Protein AF-W7YGJ5-F1 (afdb_monomer)

Secondary structure (DSSP, 8-state):
-HHHHHHTTT---HHHHHHHHHHHH-----HHHHHHHHHHTT---GGG--

Foldseek 3Di:
DVVVCVVVPLQDALVVVQVCCCPVVVDHDDSVVSNVVCVVVVGHHPNPDD

Radius of gyration: 9.96 Å; Cα contacts (8 Å, |Δi|>4): 48; chains: 1; bounding box: 23×17×29 Å

Solvent-accessible surface area (backbone atoms only — not comparable to full-atom values): 2925 Å² total; per-residue (Å²): 109,69,68,62,39,56,75,52,73,26,49,59,42,39,66,56,50,30,53,47,33,34,73,78,66,67,42,88,58,57,41,68,59,45,40,51,52,28,58,77,70,72,53,68,32,60,69,72,66,127

InterPro domains:
  IPR025948 HTH-like domain [PF13276] (2-50)

Organism: NCBI:txid1236976

Mean predicted aligned error: 3.92 Å

Nearest PDB structures (foldseek):
  7sxl-assembly1_A  TM=8.921E-01  e=8.170E+00  Plasmodium falciparum 3D7
  4gx0-assembly2_D  TM=5.915E-01  e=6.183E+00  Geobacter sulfurreducens PCA
  4gx1-assembly1_A  TM=5.925E-01  e=6.183E+00  Geobacter sulfurreducens PCA
  4gx2-assembly1_B  TM=6.202E-01  e=8.170E+00  Geobacter sulfurreducens PCA

Sequence (50 aa):
MLQIYQRYEGKYGYGQLQLFLWQDQGIWMNHKKVLRLMQVLGIQARIRRK

pLDDT: mean 87.16, std 7.32, range [61.19, 95.12]

Structu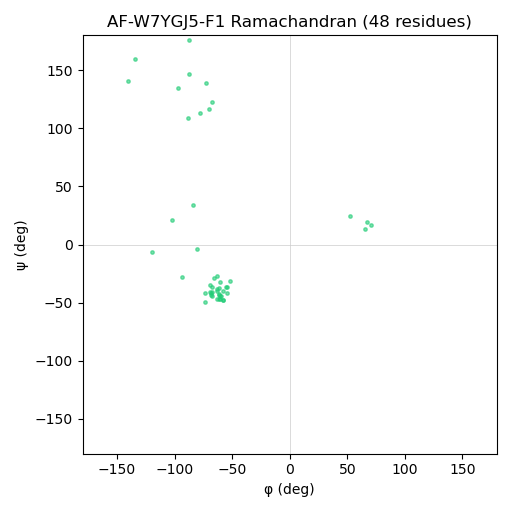re (mmCIF, N/CA/C/O backbone):
data_AF-W7YGJ5-F1
#
_entry.id   AF-W7YGJ5-F1
#
loop_
_atom_site.group_PDB
_atom_site.id
_atom_site.type_symbol
_atom_site.label_atom_id
_atom_site.label_alt_id
_atom_site.label_comp_id
_atom_site.label_asym_id
_atom_site.label_entity_id
_atom_site.label_seq_id
_atom_site.pdbx_PDB_ins_code
_atom_site.Cartn_x
_atom_site.Cartn_y
_atom_site.Cartn_z
_atom_site.occupancy
_atom_site.B_iso_or_equiv
_atom_site.auth_seq_id
_atom_site.auth_comp_id
_atom_site.auth_asym_id
_atom_site.auth_atom_id
_atom_site.pdbx_PD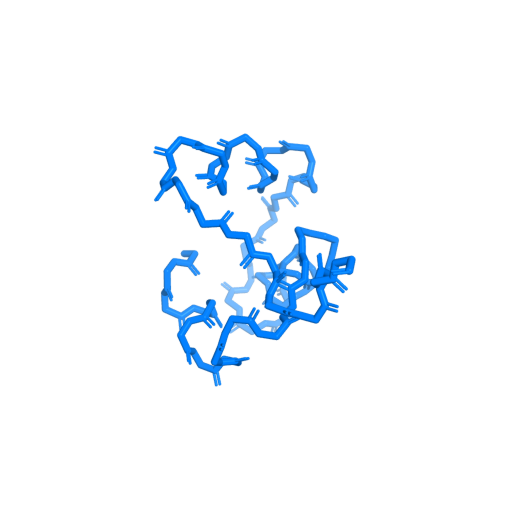B_model_num
ATOM 1 N N . MET A 1 1 ? -3.007 -8.632 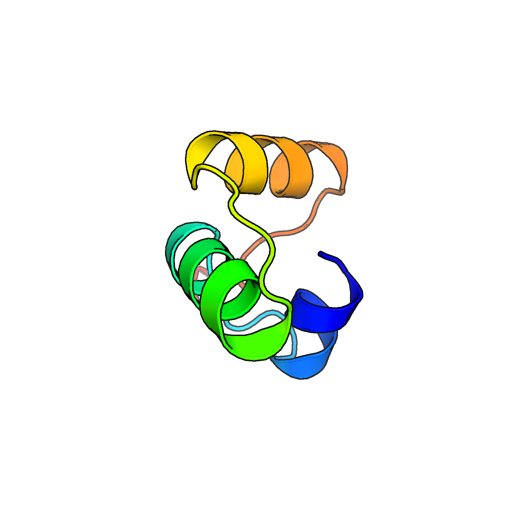-8.420 1.00 69.62 1 MET A N 1
ATOM 2 C CA . MET A 1 1 ? -3.146 -7.848 -7.167 1.00 69.62 1 MET A CA 1
ATOM 3 C C . MET A 1 1 ? -3.173 -8.735 -5.922 1.00 69.62 1 MET A C 1
ATOM 5 O O . MET A 1 1 ? -2.365 -8.495 -5.037 1.00 69.62 1 MET A O 1
ATOM 9 N N . LEU A 1 2 ? -4.022 -9.772 -5.863 1.00 76.31 2 LEU A N 1
ATOM 10 C CA . LEU A 1 2 ? -4.048 -10.728 -4.741 1.00 76.31 2 LEU A CA 1
ATOM 11 C C . LEU A 1 2 ? -2.685 -11.372 -4.448 1.00 76.31 2 LEU A C 1
ATOM 13 O O . LEU A 1 2 ? -2.299 -11.434 -3.291 1.00 76.31 2 LEU A O 1
ATOM 17 N N . GLN A 1 3 ? -1.926 -11.757 -5.478 1.00 81.38 3 GLN A N 1
ATOM 18 C CA . GLN A 1 3 ? -0.583 -12.332 -5.307 1.00 81.38 3 GLN A CA 1
ATOM 19 C C . GLN A 1 3 ? 0.400 -11.371 -4.615 1.00 81.38 3 GLN A C 1
ATOM 21 O O . GLN A 1 3 ? 1.092 -11.773 -3.688 1.00 81.38 3 GLN A O 1
ATOM 26 N N . ILE A 1 4 ? 0.421 -10.088 -5.000 1.00 81.31 4 ILE A N 1
ATOM 27 C CA . ILE A 1 4 ? 1.268 -9.071 -4.347 1.00 81.31 4 ILE A CA 1
ATOM 28 C C . ILE A 1 4 ? 0.769 -8.805 -2.924 1.00 81.31 4 ILE A C 1
ATOM 30 O O . ILE A 1 4 ? 1.560 -8.718 -1.992 1.00 81.31 4 ILE A O 1
ATOM 34 N N . TYR A 1 5 ? -0.549 -8.722 -2.729 1.00 82.06 5 TYR A N 1
ATOM 35 C CA . TYR A 1 5 ? -1.130 -8.551 -1.399 1.00 82.06 5 TYR A CA 1
ATOM 36 C C . TYR A 1 5 ? -0.757 -9.710 -0.458 1.00 82.06 5 TYR A C 1
ATOM 38 O O . TYR A 1 5 ? -0.348 -9.464 0.673 1.00 82.06 5 TYR A O 1
ATOM 46 N N . GLN A 1 6 ? -0.833 -10.956 -0.932 1.00 84.00 6 GLN A N 1
ATOM 47 C CA . GLN A 1 6 ? -0.440 -12.153 -0.183 1.00 84.00 6 GLN A CA 1
ATOM 48 C C . GLN A 1 6 ? 1.069 -12.215 0.070 1.00 84.00 6 GLN A C 1
ATOM 50 O O . GLN A 1 6 ? 1.464 -12.534 1.187 1.00 84.00 6 GLN A O 1
ATOM 55 N N . ARG A 1 7 ? 1.902 -11.846 -0.916 1.00 86.19 7 ARG A N 1
ATOM 56 C CA . ARG A 1 7 ? 3.368 -11.784 -0.769 1.00 86.19 7 ARG A CA 1
ATOM 57 C C . ARG A 1 7 ? 3.790 -10.911 0.412 1.00 86.19 7 ARG A C 1
ATOM 59 O O . ARG A 1 7 ? 4.739 -11.242 1.107 1.00 86.19 7 ARG A O 1
ATOM 66 N N . TYR A 1 8 ? 3.064 -9.824 0.654 1.00 84.56 8 TYR A N 1
ATOM 67 C CA . TYR A 1 8 ? 3.323 -8.911 1.765 1.00 84.56 8 TYR A CA 1
ATOM 68 C C . TYR A 1 8 ? 2.364 -9.108 2.945 1.00 84.56 8 TYR A C 1
ATOM 70 O O . TYR A 1 8 ? 2.172 -8.190 3.743 1.00 84.56 8 TYR A O 1
ATOM 78 N N . GLU A 1 9 ? 1.734 -10.284 3.051 1.00 84.81 9 GLU A N 1
ATOM 79 C CA . GLU A 1 9 ? 0.823 -10.687 4.136 1.00 84.81 9 GLU A CA 1
ATOM 80 C C . GLU A 1 9 ? -0.316 -9.692 4.416 1.00 84.81 9 GLU A C 1
ATOM 82 O O . GLU A 1 9 ? -0.852 -9.614 5.524 1.00 84.81 9 GLU A O 1
ATOM 87 N N . GLY A 1 10 ? -0.674 -8.888 3.420 1.00 83.88 10 GLY A N 1
ATOM 88 C CA . GLY A 1 10 ? -1.654 -7.826 3.537 1.00 83.88 10 GLY A CA 1
ATOM 89 C C . GLY A 1 10 ? -1.228 -6.618 4.364 1.00 83.88 10 GLY A C 1
ATOM 90 O O . GLY A 1 10 ? -2.081 -5.826 4.757 1.00 83.88 10 GLY A O 1
ATOM 91 N N . LYS A 1 11 ? 0.070 -6.446 4.634 1.00 87.50 11 LYS A N 1
ATOM 92 C CA . 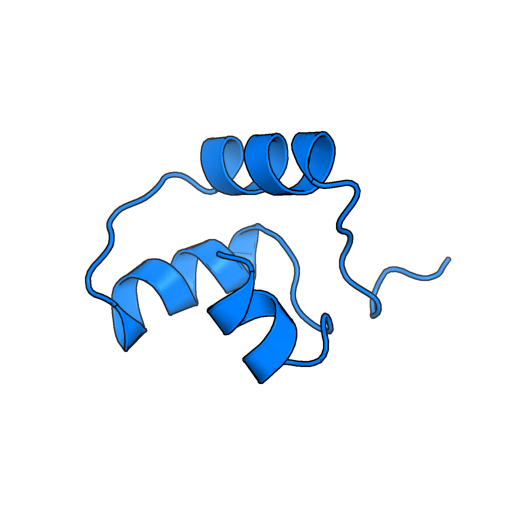LYS A 1 11 ? 0.621 -5.300 5.374 1.00 87.50 11 LYS A CA 1
ATOM 93 C C . LYS A 1 11 ? 0.391 -3.984 4.627 1.00 87.50 11 LYS A C 1
ATOM 95 O O . LYS A 1 11 ? 0.061 -2.972 5.240 1.00 87.50 11 LYS A O 1
ATOM 100 N N . TYR A 1 12 ? 0.508 -4.014 3.304 1.00 88.31 12 TYR A N 1
ATOM 101 C CA . TYR A 1 12 ? 0.531 -2.813 2.481 1.00 88.31 12 TYR A CA 1
ATOM 102 C C . TYR A 1 12 ? -0.838 -2.288 2.046 1.00 88.31 12 TYR A C 1
ATOM 104 O O . TYR A 1 12 ? -1.779 -3.036 1.781 1.00 88.31 12 TYR A O 1
ATOM 112 N N . GLY A 1 13 ? -0.915 -0.960 1.941 1.00 89.38 13 GLY A N 1
ATOM 113 C CA . GLY A 1 13 ? -2.059 -0.235 1.393 1.00 89.38 13 GLY A CA 1
ATOM 114 C C . GLY A 1 13 ? -2.005 -0.056 -0.121 1.00 89.38 13 GLY A C 1
ATOM 115 O O . GLY A 1 13 ? -1.027 -0.390 -0.784 1.00 89.38 13 GLY A O 1
ATOM 116 N N . TYR A 1 14 ? -3.069 0.528 -0.672 1.00 91.44 14 TYR A N 1
ATOM 117 C CA . TYR A 1 14 ? -3.245 0.697 -2.118 1.00 91.44 14 TYR A CA 1
ATOM 118 C C . TYR A 1 14 ? -2.149 1.553 -2.782 1.00 91.44 14 TYR A C 1
ATOM 120 O O . TYR A 1 14 ? -1.791 1.299 -3.928 1.00 91.44 14 TYR A O 1
ATOM 128 N N . GLY A 1 15 ? -1.586 2.540 -2.076 1.00 90.31 15 GLY A N 1
ATOM 129 C CA . GLY A 1 15 ? -0.472 3.347 -2.590 1.00 90.31 15 GLY A CA 1
ATOM 130 C C . GLY A 1 15 ? 0.824 2.542 -2.722 1.00 90.31 15 GLY A C 1
ATOM 131 O O . GLY A 1 15 ? 1.490 2.598 -3.750 1.00 90.31 15 GLY A O 1
ATOM 132 N N . GLN A 1 16 ? 1.137 1.720 -1.719 1.00 91.88 16 GLN A N 1
ATOM 133 C CA . GLN A 1 16 ? 2.292 0.818 -1.748 1.00 91.88 16 GLN A CA 1
ATOM 134 C C . GLN A 1 16 ? 2.105 -0.279 -2.802 1.00 91.88 16 GLN A C 1
ATOM 136 O O . GLN A 1 16 ? 2.996 -0.519 -3.608 1.00 91.88 16 GLN A O 1
ATOM 141 N N . LEU A 1 17 ? 0.917 -0.888 -2.872 1.00 90.75 17 LEU A N 1
ATOM 142 C CA . LEU A 1 17 ? 0.570 -1.869 -3.906 1.00 90.75 17 LEU A CA 1
ATOM 143 C C . LEU A 1 17 ? 0.755 -1.320 -5.325 1.00 90.75 17 LEU A C 1
ATOM 145 O O . LEU A 1 17 ? 1.180 -2.067 -6.199 1.00 90.75 17 LEU A O 1
ATOM 149 N N . GLN A 1 18 ? 0.469 -0.034 -5.558 1.00 93.31 18 GLN A N 1
ATOM 150 C CA . GLN A 1 18 ? 0.717 0.615 -6.847 1.00 93.31 18 GLN A CA 1
ATOM 151 C C . GLN A 1 18 ? 2.207 0.599 -7.226 1.00 93.31 18 GLN A C 1
ATOM 153 O O . GLN A 1 18 ? 2.551 0.270 -8.359 1.00 93.31 18 GLN A O 1
ATOM 158 N N . LEU A 1 19 ? 3.078 0.952 -6.278 1.00 93.56 19 LEU A N 1
ATOM 159 C CA . LEU A 1 19 ? 4.531 0.956 -6.459 1.00 93.56 19 LEU A CA 1
ATOM 160 C C . LEU A 1 19 ? 5.057 -0.446 -6.776 1.00 93.56 19 LEU A C 1
ATOM 162 O O . LEU A 1 19 ? 5.785 -0.615 -7.749 1.00 93.56 19 LEU A O 1
ATOM 166 N N . PHE A 1 20 ? 4.628 -1.456 -6.018 1.00 90.38 20 PHE A N 1
ATOM 167 C CA . PHE A 1 20 ? 5.058 -2.838 -6.240 1.00 90.38 20 PHE A CA 1
ATOM 168 C C . PHE A 1 20 ? 4.499 -3.439 -7.532 1.00 90.38 20 PHE A C 1
ATOM 170 O O . PHE A 1 20 ? 5.202 -4.186 -8.201 1.00 90.38 20 PHE A O 1
ATOM 177 N N . LEU A 1 21 ? 3.271 -3.088 -7.930 1.00 90.12 21 LEU A N 1
ATOM 178 C CA . LEU A 1 21 ? 2.729 -3.475 -9.239 1.00 90.12 21 LEU A CA 1
ATOM 179 C C . LEU A 1 21 ? 3.618 -2.977 -10.380 1.00 90.12 21 LEU A C 1
ATOM 181 O O . LEU A 1 21 ? 3.846 -3.710 -11.337 1.00 90.12 21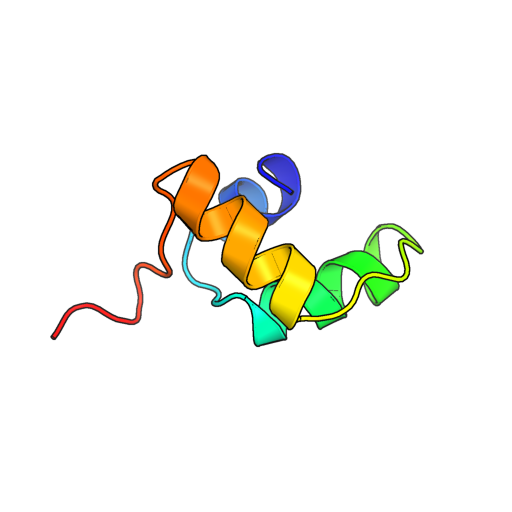 LEU A O 1
ATOM 185 N N . TRP A 1 22 ? 4.140 -1.758 -10.258 1.00 90.88 22 TRP A N 1
ATOM 186 C CA . TRP A 1 22 ? 5.042 -1.200 -11.253 1.00 90.88 22 TRP A CA 1
ATOM 187 C C . TRP A 1 22 ? 6.433 -1.839 -11.203 1.00 90.88 22 TRP A C 1
ATOM 189 O O . TRP A 1 22 ? 6.938 -2.274 -12.229 1.00 90.88 22 TRP A O 1
ATOM 199 N N . GLN A 1 23 ? 7.038 -1.934 -10.019 1.00 89.81 23 GLN A N 1
ATOM 200 C CA . GLN A 1 23 ? 8.426 -2.384 -9.868 1.00 89.81 23 GLN A CA 1
ATOM 201 C C . GLN A 1 23 ? 8.615 -3.891 -10.072 1.00 89.81 23 GLN A C 1
ATOM 203 O O . GLN A 1 23 ? 9.585 -4.298 -10.698 1.00 89.81 23 GLN A O 1
ATOM 208 N N . ASP A 1 24 ? 7.711 -4.717 -9.544 1.00 85.81 24 ASP A N 1
ATOM 209 C CA . ASP A 1 24 ? 7.864 -6.178 -9.540 1.00 85.81 24 ASP A CA 1
ATOM 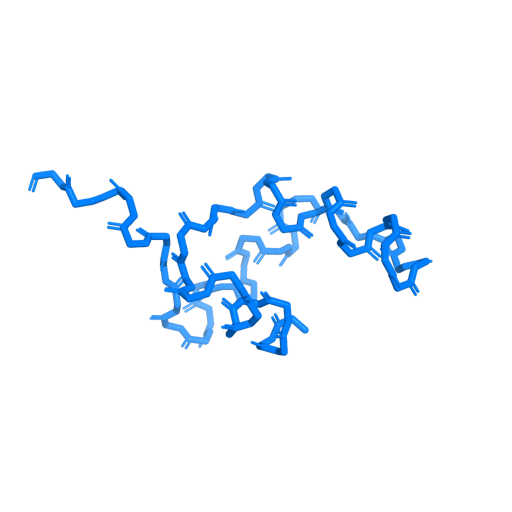210 C C . ASP A 1 24 ? 7.186 -6.846 -10.742 1.00 85.81 24 ASP A C 1
ATOM 212 O O . ASP A 1 24 ? 7.606 -7.911 -11.179 1.00 85.81 24 ASP A O 1
ATOM 216 N N . GLN A 1 25 ? 6.127 -6.231 -11.278 1.00 86.62 25 GLN A N 1
ATOM 217 C CA . GLN A 1 25 ? 5.320 -6.816 -12.354 1.00 86.62 25 GLN A CA 1
ATOM 218 C C . GLN A 1 25 ? 5.303 -5.967 -13.635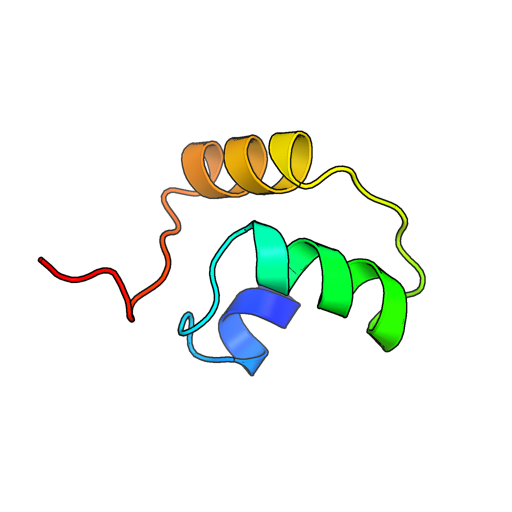 1.00 86.62 25 GLN A C 1
ATOM 220 O O . GLN A 1 25 ? 4.718 -6.390 -14.628 1.00 86.62 25 GLN A O 1
ATOM 225 N N . GLY A 1 26 ? 5.884 -4.759 -13.630 1.00 90.88 26 GLY A N 1
ATOM 226 C CA . GLY A 1 26 ? 5.834 -3.843 -14.778 1.00 90.88 26 GLY A CA 1
ATOM 227 C C . GLY A 1 26 ? 4.426 -3.325 -15.104 1.00 90.88 26 GLY A C 1
ATOM 228 O O . GLY A 1 26 ? 4.196 -2.769 -16.176 1.00 90.88 26 GLY A O 1
ATOM 229 N N . ILE A 1 27 ? 3.453 -3.512 -14.206 1.00 89.62 27 ILE A N 1
ATOM 230 C CA . ILE A 1 27 ? 2.051 -3.168 -14.451 1.00 89.62 27 ILE A CA 1
ATOM 231 C C . ILE A 1 27 ? 1.817 -1.722 -14.036 1.00 89.62 27 ILE A C 1
ATOM 233 O O . ILE A 1 27 ? 1.747 -1.402 -12.844 1.00 89.62 27 ILE A O 1
ATOM 237 N N . TRP A 1 28 ? 1.620 -0.840 -15.016 1.00 91.12 28 TRP A N 1
ATOM 238 C CA . TRP A 1 28 ? 1.230 0.532 -14.715 1.00 91.12 28 TRP A CA 1
ATOM 239 C C . TRP A 1 28 ? -0.254 0.608 -14.369 1.00 91.12 28 TRP A C 1
ATOM 241 O O . TRP A 1 28 ? -1.136 0.381 -15.198 1.00 91.12 28 TRP A O 1
ATOM 251 N N . MET A 1 29 ? -0.546 0.943 -13.117 1.00 91.75 29 MET A N 1
ATOM 252 C CA . MET A 1 29 ? -1.910 1.106 -12.635 1.00 91.75 29 MET A CA 1
ATOM 253 C C . MET A 1 29 ? -1.980 2.304 -11.696 1.00 91.75 29 MET A C 1
ATOM 255 O O . MET A 1 29 ? -1.090 2.517 -10.887 1.00 91.75 29 MET A O 1
ATOM 259 N N . ASN A 1 30 ? -3.048 3.094 -11.777 1.00 92.81 30 ASN A N 1
ATOM 260 C CA . ASN A 1 30 ? -3.272 4.217 -10.865 1.00 92.81 30 ASN A CA 1
ATOM 261 C C . ASN A 1 30 ? -3.673 3.710 -9.462 1.00 92.81 30 ASN A C 1
ATOM 263 O O . ASN A 1 30 ? -4.525 2.821 -9.360 1.00 92.81 30 ASN A O 1
ATOM 267 N N . HIS A 1 31 ? -3.150 4.314 -8.386 1.00 91.12 31 HIS A N 1
ATOM 268 C CA . HIS A 1 31 ? -3.521 3.998 -6.998 1.00 91.12 31 HIS A CA 1
ATOM 269 C C . HIS A 1 31 ? -5.036 4.026 -6.742 1.00 91.12 31 HIS A C 1
ATOM 271 O O . HIS A 1 31 ? -5.525 3.237 -5.938 1.00 91.12 31 HIS A O 1
ATOM 277 N N . LYS A 1 32 ? -5.815 4.872 -7.434 1.00 95.12 32 LYS A N 1
ATOM 278 C CA . LYS A 1 32 ? -7.285 4.880 -7.310 1.00 95.12 32 LYS A CA 1
ATOM 279 C C . LYS A 1 32 ? -7.927 3.608 -7.871 1.00 95.12 32 LYS A C 1
ATOM 281 O O . LYS A 1 32 ? -8.896 3.115 -7.299 1.00 95.12 32 LYS A O 1
ATOM 286 N N . LYS A 1 33 ? -7.390 3.049 -8.965 1.00 94.12 33 LYS A N 1
ATOM 287 C CA . LYS A 1 33 ? -7.860 1.765 -9.523 1.00 94.12 33 LYS A CA 1
ATOM 288 C C . LYS A 1 33 ? -7.497 0.614 -8.588 1.00 94.12 33 LYS A C 1
ATOM 290 O O . LYS A 1 33 ? -8.342 -0.236 -8.331 1.00 94.12 33 LYS A O 1
ATOM 295 N N . VAL A 1 34 ? -6.289 0.643 -8.020 1.00 92.62 34 VAL A N 1
ATOM 296 C CA . VAL A 1 34 ? -5.857 -0.302 -6.978 1.00 92.62 34 VAL A CA 1
ATOM 297 C C . VAL A 1 34 ? -6.802 -0.227 -5.775 1.00 92.62 34 VAL A C 1
ATOM 299 O O . VAL A 1 34 ? -7.316 -1.252 -5.351 1.00 92.62 34 VAL A O 1
ATOM 302 N N . LEU A 1 35 ? -7.128 0.970 -5.279 1.00 93.25 35 LEU A N 1
ATOM 303 C CA . LEU A 1 35 ? -8.078 1.145 -4.177 1.00 93.25 35 LEU A CA 1
ATOM 304 C C . LEU A 1 35 ? -9.460 0.550 -4.489 1.00 93.25 35 LEU A C 1
ATOM 306 O O . LEU A 1 35 ? -9.993 -0.192 -3.669 1.00 93.25 35 LEU A O 1
ATOM 310 N N . ARG A 1 36 ? -10.027 0.828 -5.671 1.00 94.94 36 ARG A N 1
ATOM 311 C CA . ARG A 1 36 ? -11.329 0.261 -6.071 1.00 94.94 36 ARG A CA 1
ATOM 312 C C . ARG A 1 36 ? -11.293 -1.261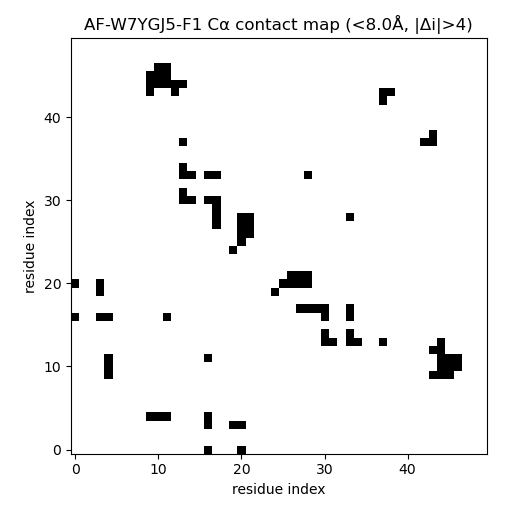 -6.145 1.00 94.94 36 ARG A C 1
ATOM 314 O O . ARG A 1 36 ? -12.208 -1.911 -5.660 1.00 94.94 36 ARG A O 1
ATOM 321 N N . LEU A 1 37 ? -10.229 -1.832 -6.705 1.00 92.88 37 LEU A N 1
ATOM 322 C CA . LEU A 1 37 ? -10.044 -3.282 -6.737 1.00 92.88 37 LEU A CA 1
ATOM 323 C C . LEU A 1 37 ? -9.925 -3.865 -5.324 1.00 92.88 37 LEU A C 1
ATOM 325 O O . LEU A 1 37 ? -10.520 -4.898 -5.052 1.00 92.88 37 LEU A O 1
ATOM 329 N N . MET A 1 38 ? -9.218 -3.193 -4.409 1.00 91.44 38 MET A N 1
ATOM 330 C CA . MET A 1 38 ? -9.126 -3.628 -3.012 1.00 91.44 38 MET A CA 1
ATOM 331 C C . MET A 1 38 ? -10.510 -3.635 -2.358 1.00 91.44 38 MET A C 1
ATOM 333 O O . MET A 1 38 ? -10.861 -4.608 -1.704 1.00 91.44 38 MET A O 1
ATOM 337 N N . GLN A 1 39 ? -11.318 -2.595 -2.589 1.00 92.19 39 GLN A N 1
ATOM 338 C CA . GLN A 1 39 ? -12.691 -2.504 -2.082 1.00 92.19 39 GLN A CA 1
ATOM 339 C C . GLN A 1 39 ? -13.598 -3.603 -2.648 1.00 92.19 39 GLN A C 1
ATOM 341 O O . GLN A 1 39 ? -14.283 -4.265 -1.877 1.00 92.19 39 GLN A O 1
ATOM 346 N N . VAL A 1 40 ? -13.568 -3.831 -3.966 1.00 94.12 40 VAL A N 1
ATOM 347 C CA . VAL A 1 40 ? -14.354 -4.887 -4.633 1.00 94.12 40 VAL A CA 1
ATOM 348 C C . VAL A 1 40 ? -13.963 -6.275 -4.125 1.00 94.12 40 VAL A C 1
ATOM 350 O O . VAL A 1 40 ? -14.823 -7.127 -3.941 1.00 94.12 40 VAL A O 1
ATOM 353 N N . LEU A 1 41 ? -12.675 -6.496 -3.859 1.00 89.88 41 LEU A N 1
ATOM 354 C CA . LEU A 1 41 ? -12.168 -7.757 -3.319 1.00 89.88 41 LEU A CA 1
ATOM 355 C C . LEU A 1 41 ? -12.357 -7.886 -1.795 1.00 89.88 41 LEU A C 1
ATOM 357 O O . LEU A 1 41 ? -12.009 -8.922 -1.236 1.00 89.88 41 LEU A O 1
ATOM 361 N N . GLY A 1 42 ? -12.864 -6.855 -1.107 1.00 89.44 42 GLY A N 1
ATOM 362 C CA . GLY A 1 42 ? -12.999 -6.843 0.355 1.00 89.44 42 GLY A CA 1
ATOM 363 C C . GLY A 1 42 ? -11.661 -6.827 1.106 1.00 89.44 42 GLY A C 1
ATOM 364 O O . GLY A 1 42 ? -11.594 -7.171 2.284 1.00 89.44 42 GLY A O 1
ATOM 365 N N . ILE A 1 43 ? -10.578 -6.442 0.434 1.00 88.00 43 ILE A N 1
ATOM 366 C CA . ILE A 1 43 ? -9.216 -6.493 0.955 1.00 88.00 43 ILE A CA 1
ATOM 367 C C . ILE A 1 43 ? -8.819 -5.124 1.511 1.00 88.00 43 ILE A C 1
ATOM 369 O O . ILE A 1 43 ? -9.000 -4.092 0.867 1.00 88.00 43 ILE A O 1
ATOM 373 N N . GLN A 1 44 ? -8.205 -5.103 2.693 1.00 86.81 44 GLN A N 1
ATOM 374 C CA . GLN A 1 44 ? -7.664 -3.886 3.298 1.00 86.81 44 GLN A CA 1
ATOM 375 C C . GLN A 1 44 ? -6.259 -4.118 3.859 1.00 86.81 44 GLN A C 1
ATOM 377 O O . GLN A 1 44 ? -5.847 -5.251 4.116 1.00 86.81 44 GLN A O 1
ATOM 382 N N . ALA A 1 45 ? -5.509 -3.030 4.039 1.00 87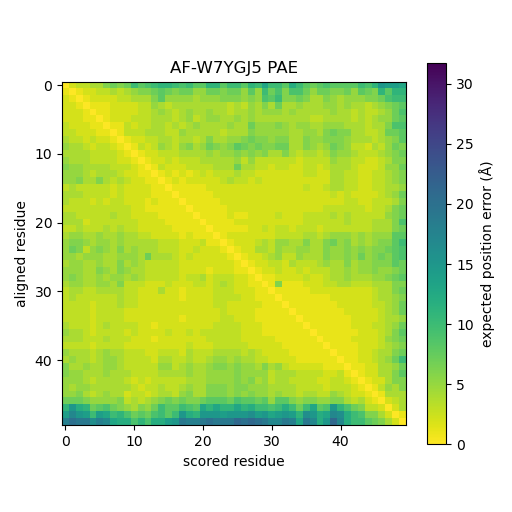.75 45 ALA A N 1
ATOM 383 C CA . ALA A 1 45 ? -4.202 -3.084 4.682 1.00 87.75 45 ALA A CA 1
ATOM 384 C C . ALA A 1 45 ? -4.360 -3.453 6.161 1.00 87.75 45 ALA A C 1
ATOM 386 O O . ALA A 1 45 ? -5.019 -2.735 6.912 1.00 87.75 45 ALA A O 1
ATOM 387 N N . ARG A 1 46 ? -3.707 -4.532 6.591 1.00 84.75 46 ARG A N 1
ATOM 388 C CA . ARG A 1 46 ? -3.734 -5.011 7.978 1.00 84.75 46 ARG A CA 1
ATOM 389 C C . ARG A 1 46 ? -3.078 -4.047 8.960 1.00 84.75 46 ARG A C 1
ATOM 391 O O . ARG A 1 46 ? -3.495 -4.010 10.109 1.00 84.75 46 ARG A O 1
ATOM 398 N N . ILE A 1 47 ? -2.098 -3.254 8.515 1.00 81.56 47 ILE A N 1
ATOM 399 C CA . ILE A 1 47 ? -1.458 -2.222 9.351 1.00 81.56 47 ILE A CA 1
ATOM 400 C C . ILE A 1 47 ? -2.469 -1.142 9.763 1.00 81.56 47 ILE A C 1
ATOM 402 O O . ILE A 1 47 ? -2.338 -0.543 10.821 1.00 81.56 47 ILE A O 1
ATOM 406 N N . ARG A 1 48 ? -3.525 -0.921 8.970 1.00 71.81 48 ARG A N 1
ATOM 407 C CA . ARG A 1 48 ? -4.552 0.091 9.239 1.00 71.81 48 ARG A CA 1
ATOM 408 C C . ARG A 1 48 ? -5.645 -0.404 10.201 1.00 71.81 48 ARG A C 1
ATOM 410 O O . ARG A 1 48 ? -6.806 -0.030 10.039 1.00 71.81 48 ARG A O 1
ATOM 417 N N . ARG A 1 49 ? -5.310 -1.249 11.180 1.00 64.62 49 ARG A N 1
ATOM 418 C CA . ARG A 1 49 ? -6.207 -1.483 12.322 1.00 64.62 49 ARG A CA 1
ATOM 419 C C . ARG A 1 49 ? -6.201 -0.205 13.167 1.00 64.62 49 ARG A C 1
ATOM 421 O O . ARG A 1 49 ? -5.134 0.217 13.599 1.00 64.62 49 ARG A O 1
ATOM 428 N N . LYS A 1 50 ? -7.359 0.453 13.280 1.00 61.19 50 LYS A N 1
ATOM 429 C CA . LYS A 1 50 ? -7.578 1.479 14.309 1.00 61.19 50 LYS A CA 1
ATOM 430 C C . LYS A 1 50 ? -7.636 0.816 15.675 1.00 61.19 50 LYS A C 1
ATOM 432 O O . LYS A 1 50 ? -8.143 -0.328 15.721 1.00 61.19 50 LYS A O 1
#